Protein AF-A0AAE3GWR3-F1 (afdb_monomer_lite)

Secondary structure (DSSP, 8-state):
----TT-TT------SSPPPSS--PPP--HHHHHHHHHSTTHHHHHHHHHHHHHHHHH--

Radius of gyration: 16.71 Å; chains: 1; bounding box: 28×23×52 Å

Organism: NCBI:txid2699891

Structure (mmCIF, N/CA/C/O backbone):
data_AF-A0AAE3GWR3-F1
#
_entry.id   AF-A0AAE3GWR3-F1
#
loop_
_atom_site.group_PDB
_atom_site.id
_atom_site.type_symbol
_atom_site.label_atom_id
_atom_site.label_alt_id
_atom_site.label_comp_id
_atom_site.label_asym_id
_atom_site.label_entity_id
_atom_site.label_seq_id
_atom_site.pdbx_PDB_ins_code
_atom_site.Cartn_x
_atom_site.Cartn_y
_atom_site.Cartn_z
_atom_site.occupancy
_atom_site.B_iso_or_equiv
_atom_site.auth_seq_id
_atom_site.auth_comp_id
_atom_site.auth_asym_id
_atom_site.auth_atom_id
_atom_site.pdb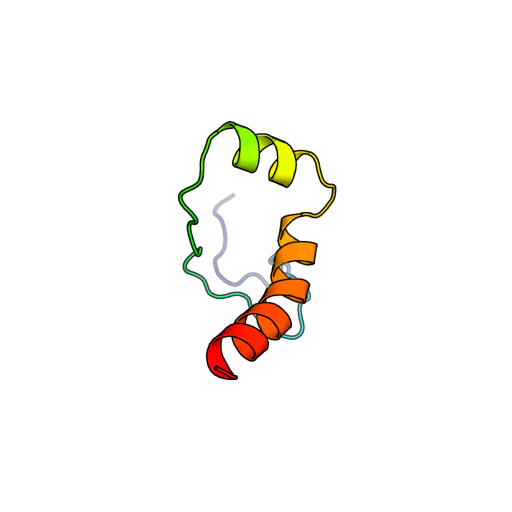x_PDB_model_num
ATOM 1 N N . MET A 1 1 ? 4.252 13.216 -34.249 1.00 55.97 1 MET A N 1
ATOM 2 C CA . MET A 1 1 ? 2.771 13.186 -34.208 1.00 55.97 1 MET A CA 1
ATOM 3 C C . MET A 1 1 ? 2.307 13.860 -32.921 1.00 55.97 1 MET A C 1
ATOM 5 O O . MET A 1 1 ? 2.769 13.438 -31.868 1.00 55.97 1 MET A O 1
ATOM 9 N N . PRO A 1 2 ? 1.475 14.913 -32.960 1.00 71.50 2 PRO A N 1
ATOM 10 C CA . PRO A 1 2 ? 0.982 15.553 -31.743 1.00 71.50 2 PRO A CA 1
ATOM 11 C C . PRO A 1 2 ? -0.035 14.655 -31.031 1.00 71.50 2 PRO A C 1
ATOM 13 O O . PRO A 1 2 ? -0.893 14.037 -31.663 1.00 71.50 2 PRO A O 1
ATOM 16 N N . PHE A 1 3 ? 0.064 14.587 -29.705 1.00 66.56 3 PHE A N 1
ATOM 17 C CA . PHE A 1 3 ? -0.849 13.816 -28.869 1.00 66.56 3 PHE A CA 1
ATOM 18 C C . PHE A 1 3 ? -2.258 14.427 -28.941 1.00 66.56 3 PHE A C 1
ATOM 20 O O . PHE A 1 3 ? -2.497 15.526 -28.437 1.00 66.56 3 PHE A O 1
ATOM 27 N N . LYS A 1 4 ? -3.206 13.735 -29.587 1.00 71.19 4 LYS A N 1
ATOM 28 C CA . LYS A 1 4 ? -4.600 14.191 -29.681 1.00 71.19 4 LYS A CA 1
ATOM 29 C C . LYS A 1 4 ? -5.331 13.880 -28.374 1.00 71.19 4 LYS A C 1
ATOM 31 O O . LYS A 1 4 ? -5.674 12.731 -28.090 1.00 71.19 4 LYS A O 1
ATOM 36 N N . LYS A 1 5 ? -5.567 14.913 -27.561 1.00 63.12 5 LYS A N 1
ATOM 37 C CA . LYS A 1 5 ? -6.400 14.829 -26.349 1.00 63.12 5 LYS A CA 1
ATOM 38 C C . LYS A 1 5 ? -7.798 14.327 -26.771 1.00 63.12 5 LYS A C 1
ATOM 40 O O . LYS A 1 5 ? -8.396 14.917 -27.660 1.00 63.12 5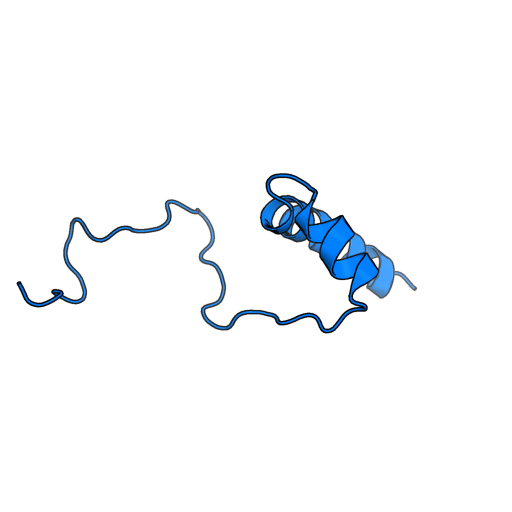 LYS A O 1
ATOM 45 N N . ASN A 1 6 ? -8.283 13.239 -26.160 1.00 64.00 6 ASN A N 1
ATOM 46 C CA . ASN A 1 6 ? -9.573 12.564 -26.442 1.00 64.00 6 ASN A CA 1
ATOM 47 C C . ASN A 1 6 ? -9.658 11.696 -27.721 1.00 64.00 6 ASN A C 1
ATOM 49 O O . ASN A 1 6 ? -10.728 11.573 -28.312 1.00 64.00 6 ASN A O 1
ATOM 53 N N . HIS A 1 7 ? -8.564 11.057 -28.147 1.00 71.94 7 HIS A N 1
ATOM 54 C CA . HIS A 1 7 ? -8.637 10.025 -29.193 1.00 71.94 7 HIS A CA 1
ATOM 55 C C . HIS A 1 7 ? -9.447 8.793 -28.736 1.00 71.94 7 HIS A C 1
ATOM 57 O O . HIS A 1 7 ? -9.387 8.431 -27.563 1.00 71.94 7 HIS A O 1
ATOM 63 N N . LYS A 1 8 ? -10.172 8.136 -29.653 1.00 64.81 8 LYS A N 1
ATOM 64 C CA . LYS A 1 8 ? -10.980 6.936 -29.350 1.00 64.81 8 LYS A CA 1
ATOM 65 C C . LYS A 1 8 ? -10.125 5.763 -28.859 1.00 64.81 8 LYS A C 1
ATOM 67 O O . LYS A 1 8 ? -10.508 5.090 -27.916 1.00 64.81 8 LYS A O 1
ATOM 72 N N . ASP A 1 9 ? -8.930 5.615 -29.424 1.00 64.56 9 ASP A N 1
ATOM 73 C CA . ASP A 1 9 ? -7.946 4.589 -29.033 1.00 64.56 9 ASP A CA 1
ATOM 74 C C . ASP A 1 9 ? -7.034 5.036 -27.881 1.00 64.56 9 ASP A C 1
ATOM 76 O O . ASP A 1 9 ? -5.911 4.554 -27.721 1.00 64.56 9 ASP A O 1
ATOM 80 N N . ARG A 1 10 ? -7.452 6.040 -27.102 1.00 65.81 10 ARG A N 1
ATOM 81 C CA . ARG A 1 10 ? -6.671 6.471 -25.946 1.00 65.81 10 ARG A CA 1
ATOM 82 C C . ARG A 1 10 ? -6.675 5.342 -24.925 1.00 65.81 10 ARG A C 1
ATOM 84 O O . ARG A 1 10 ? -7.720 4.773 -24.643 1.00 65.81 10 ARG A O 1
ATOM 91 N N . TYR A 1 11 ? -5.512 5.066 -24.342 1.00 64.38 11 TYR A N 1
ATOM 92 C CA . TYR A 1 11 ? -5.395 4.100 -23.257 1.00 64.38 11 TYR A CA 1
ATOM 93 C C . TYR A 1 11 ? -6.259 4.558 -22.075 1.00 64.38 11 TYR A C 1
ATOM 95 O O . TYR A 1 11 ? -5.882 5.453 -21.315 1.00 64.38 11 TYR A O 1
ATOM 103 N N . THR A 1 12 ? -7.457 3.995 -21.965 1.00 60.19 12 THR A N 1
ATOM 104 C CA . THR A 1 12 ? -8.314 4.111 -20.793 1.00 60.19 12 THR A CA 1
ATOM 105 C C . THR A 1 12 ? -7.986 2.927 -19.909 1.00 60.19 12 THR A C 1
ATOM 107 O O . THR A 1 12 ? -8.091 1.779 -20.333 1.00 60.19 12 THR A O 1
ATOM 110 N N . THR A 1 13 ? -7.557 3.183 -18.679 1.00 59.62 13 THR A N 1
ATOM 111 C CA . THR A 1 13 ? -7.489 2.138 -17.661 1.00 59.62 13 THR A CA 1
ATOM 112 C C . THR A 1 13 ? -8.887 1.528 -17.549 1.00 59.62 13 THR A C 1
ATOM 114 O O . THR A 1 13 ? -9.802 2.205 -17.087 1.00 59.62 13 THR A O 1
ATOM 117 N N . ASN A 1 14 ? -9.065 0.286 -18.018 1.00 59.72 14 ASN A N 1
ATOM 118 C CA . ASN A 1 14 ? -10.310 -0.482 -17.903 1.00 59.72 14 ASN A CA 1
ATOM 119 C C . ASN A 1 14 ? -10.560 -0.806 -16.424 1.00 59.72 14 ASN A C 1
ATOM 121 O O . ASN A 1 14 ? -10.292 -1.907 -15.951 1.00 59.72 14 ASN A O 1
ATOM 125 N N . ARG A 1 15 ? -11.000 0.193 -15.661 1.00 64.50 15 ARG A N 1
ATOM 126 C CA . ARG A 1 15 ? -11.406 0.062 -14.266 1.00 64.50 15 ARG A CA 1
ATOM 127 C C . ARG A 1 15 ? -12.821 0.577 -14.116 1.00 64.50 15 ARG A C 1
ATOM 129 O O . ARG A 1 15 ? -13.121 1.682 -14.552 1.00 64.50 15 ARG A O 1
ATOM 136 N N . GLU A 1 16 ? -13.649 -0.206 -13.429 1.00 69.06 16 GLU A N 1
ATOM 137 C CA . GLU A 1 16 ? -15.032 0.161 -13.104 1.00 69.06 16 GLU A CA 1
ATOM 138 C C . GLU A 1 16 ? -15.112 1.454 -12.285 1.00 69.06 16 GLU A C 1
ATOM 140 O O . GLU A 1 16 ? -16.049 2.234 -12.432 1.00 69.06 16 GLU A O 1
ATOM 145 N N . LYS A 1 17 ? -14.107 1.704 -11.435 1.00 74.31 17 LYS A N 1
ATOM 146 C CA . LYS A 1 17 ? -13.992 2.931 -10.645 1.00 74.31 17 LYS A CA 1
ATOM 147 C C . LYS A 1 17 ? -12.713 3.683 -11.015 1.00 74.31 17 LYS A C 1
ATOM 149 O O . LYS A 1 17 ? -11.619 3.128 -10.857 1.00 74.31 17 LYS A O 1
ATOM 154 N N . PRO A 1 18 ? -12.818 4.938 -11.487 1.00 77.19 18 PRO A N 1
ATOM 155 C CA . PRO A 1 18 ? -11.647 5.742 -11.791 1.00 77.19 18 PRO A CA 1
ATOM 156 C C . PRO A 1 18 ? -10.866 6.034 -10.507 1.00 77.19 18 PRO A C 1
ATOM 158 O O . PRO A 1 18 ? -11.441 6.323 -9.458 1.00 77.19 18 PRO A O 1
ATOM 161 N N . LEU A 1 19 ? -9.538 5.966 -10.596 1.00 81.00 19 LEU A N 1
ATOM 162 C CA . LEU A 1 19 ? -8.678 6.451 -9.523 1.00 81.00 19 LEU A CA 1
ATOM 163 C C . LEU A 1 19 ? -8.723 7.981 -9.476 1.00 81.00 19 LEU A C 1
ATOM 165 O O . LEU A 1 19 ? -8.848 8.642 -10.508 1.00 81.00 19 LEU A O 1
ATOM 169 N N . VAL A 1 20 ? -8.562 8.540 -8.278 1.00 81.19 20 VAL A N 1
ATOM 170 C CA . VAL A 1 20 ? -8.350 9.980 -8.102 1.00 81.19 20 VAL A CA 1
ATOM 171 C C . VAL A 1 20 ? -7.105 10.438 -8.862 1.00 81.19 20 VAL A C 1
ATOM 173 O O . VAL A 1 20 ? -6.080 9.756 -8.876 1.00 81.19 20 VAL A O 1
ATOM 176 N N . SER A 1 21 ? -7.206 11.606 -9.501 1.00 74.50 21 SER A N 1
ATOM 177 C CA . SER A 1 21 ? -6.123 12.197 -10.297 1.00 74.50 21 SER A CA 1
ATOM 178 C C . SER A 1 21 ? -4.941 12.657 -9.445 1.00 74.50 21 SER A C 1
ATOM 180 O O . SER A 1 21 ? -3.808 12.656 -9.921 1.00 74.50 21 SER A O 1
ATOM 182 N N . SER A 1 22 ? -5.197 13.040 -8.192 1.00 81.44 22 SER A N 1
ATOM 183 C CA . SER A 1 22 ? -4.155 13.391 -7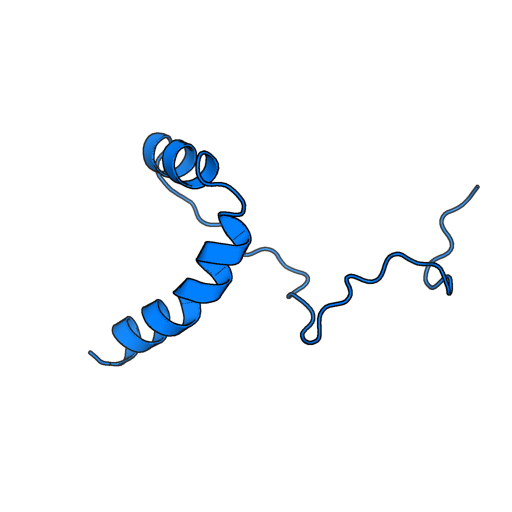.232 1.00 81.44 22 SER A CA 1
ATOM 184 C C . SER A 1 22 ? -3.643 12.131 -6.529 1.00 81.44 22 SER A C 1
ATOM 186 O O . SER A 1 22 ? -4.439 11.441 -5.884 1.00 81.44 22 SER A O 1
ATOM 188 N N . PRO A 1 23 ? -2.336 11.824 -6.595 1.00 80.31 23 PRO A N 1
ATOM 189 C CA . PRO A 1 23 ? -1.770 10.711 -5.850 1.00 80.31 23 PRO A CA 1
ATOM 190 C C . PRO A 1 23 ? -1.798 10.996 -4.344 1.00 80.31 23 PRO A C 1
ATOM 192 O O . PRO A 1 23 ? -1.568 12.122 -3.903 1.00 80.31 23 PRO A O 1
ATOM 195 N N . VAL A 1 24 ? -2.041 9.955 -3.549 1.00 82.50 24 VAL A N 1
ATOM 196 C CA . VAL A 1 24 ? -1.838 9.996 -2.097 1.00 82.50 24 VAL A CA 1
ATOM 197 C C . VAL A 1 24 ? -0.392 9.595 -1.822 1.00 82.50 24 VAL A C 1
ATOM 199 O O . VAL A 1 24 ? -0.004 8.452 -2.064 1.00 82.50 24 VAL A O 1
ATOM 202 N N . CYS A 1 25 ? 0.416 10.541 -1.345 1.00 83.94 25 CYS A N 1
ATOM 203 C CA . CYS A 1 25 ? 1.817 10.303 -1.008 1.00 83.94 25 CYS A CA 1
ATOM 204 C C . CYS A 1 25 ? 1.951 9.945 0.476 1.00 83.94 25 CYS A C 1
ATOM 206 O O . CYS A 1 25 ? 1.582 10.737 1.341 1.00 83.94 25 CYS A O 1
ATOM 208 N N . LEU A 1 26 ? 2.522 8.776 0.769 1.00 83.69 26 LEU A N 1
ATOM 209 C CA . LEU A 1 26 ? 2.846 8.338 2.127 1.00 83.69 26 LEU A CA 1
ATOM 210 C C . LEU A 1 26 ? 4.334 8.585 2.393 1.00 83.69 26 LEU A C 1
ATOM 212 O O . LEU A 1 26 ? 5.187 8.051 1.683 1.00 83.69 26 LEU A O 1
ATOM 216 N N . ARG A 1 27 ? 4.648 9.397 3.408 1.00 88.69 27 ARG A N 1
ATOM 217 C CA . ARG A 1 27 ? 6.014 9.506 3.940 1.00 88.69 27 ARG A CA 1
ATOM 218 C C . ARG A 1 27 ? 6.226 8.367 4.932 1.00 88.69 27 ARG A C 1
ATOM 220 O O . ARG A 1 27 ? 5.407 8.190 5.825 1.00 88.69 27 ARG A O 1
ATOM 227 N N . MET A 1 28 ? 7.290 7.598 4.745 1.00 89.44 28 MET A N 1
ATOM 228 C CA . MET A 1 28 ? 7.621 6.429 5.559 1.00 89.44 28 MET A CA 1
ATOM 229 C C . MET A 1 28 ? 9.138 6.251 5.621 1.00 89.44 28 MET A C 1
ATOM 231 O O . MET A 1 28 ? 9.851 6.784 4.765 1.00 89.44 28 MET A O 1
ATOM 235 N N . ASP A 1 29 ? 9.609 5.489 6.605 1.00 94.50 29 ASP A N 1
ATOM 236 C CA . ASP A 1 29 ? 11.019 5.134 6.736 1.00 94.50 29 ASP A CA 1
ATOM 237 C C . ASP A 1 29 ? 11.542 4.362 5.521 1.00 94.50 29 ASP A C 1
ATOM 239 O O . ASP A 1 29 ? 10.808 3.652 4.826 1.00 94.50 29 ASP A O 1
ATOM 243 N N . ILE A 1 30 ? 12.843 4.507 5.258 1.00 93.88 30 ILE A N 1
ATOM 244 C CA . ILE A 1 30 ? 13.498 3.945 4.067 1.00 93.88 30 ILE A CA 1
ATOM 245 C C . ILE A 1 30 ? 13.386 2.417 4.040 1.00 93.88 30 ILE A C 1
ATOM 247 O O . ILE A 1 30 ? 13.183 1.836 2.973 1.00 93.88 30 ILE A O 1
ATOM 251 N N . GLU A 1 31 ? 13.517 1.768 5.194 1.00 94.69 31 GLU A N 1
ATOM 252 C CA . GLU A 1 31 ? 13.447 0.310 5.320 1.00 94.69 31 GLU A CA 1
ATOM 253 C C . GLU A 1 31 ? 12.036 -0.197 5.025 1.00 94.69 31 GLU A C 1
ATOM 255 O O . GLU A 1 31 ? 11.857 -1.033 4.139 1.00 94.69 31 GLU A O 1
ATOM 260 N N . LEU A 1 32 ? 11.026 0.427 5.634 1.00 92.81 32 LEU A N 1
ATOM 261 C CA . LEU A 1 32 ? 9.622 0.109 5.384 1.00 92.81 32 LEU A CA 1
ATOM 262 C C . LEU A 1 32 ? 9.236 0.334 3.913 1.00 92.81 32 LEU A C 1
ATOM 264 O O . LEU A 1 32 ? 8.523 -0.471 3.315 1.00 92.81 32 LEU A O 1
ATOM 268 N N . ALA A 1 33 ? 9.750 1.397 3.286 1.00 92.44 33 ALA A N 1
ATOM 269 C CA . ALA A 1 33 ? 9.536 1.645 1.863 1.00 92.44 33 ALA A CA 1
ATOM 270 C C . ALA A 1 33 ? 10.153 0.556 0.974 1.00 92.44 33 ALA A C 1
ATOM 272 O O . ALA A 1 33 ? 9.583 0.226 -0.070 1.00 92.44 33 ALA A O 1
ATOM 273 N N . LYS A 1 34 ? 11.326 0.025 1.344 1.00 94.56 34 LYS A N 1
ATOM 274 C CA . LYS A 1 34 ? 11.981 -1.068 0.611 1.00 94.56 34 LYS A CA 1
ATOM 275 C C . LYS A 1 34 ? 11.193 -2.365 0.743 1.00 94.56 34 LYS A C 1
ATOM 277 O O . LYS A 1 34 ? 10.970 -3.018 -0.272 1.00 94.56 34 LYS A O 1
ATOM 282 N N . GLU A 1 35 ? 10.741 -2.698 1.947 1.00 94.06 35 GLU A N 1
ATOM 283 C CA . GLU A 1 35 ? 9.909 -3.879 2.188 1.00 94.06 35 GLU A CA 1
ATOM 2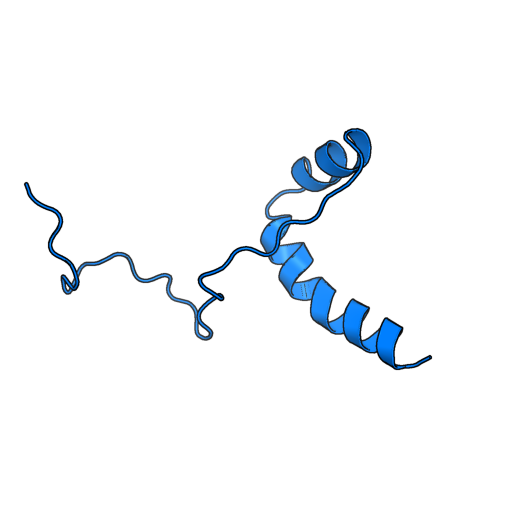84 C C . GLU A 1 35 ? 8.577 -3.796 1.445 1.00 94.06 35 GLU A C 1
ATOM 286 O O . GLU A 1 35 ? 8.189 -4.737 0.761 1.00 94.06 35 GLU A O 1
ATOM 291 N N . LEU A 1 36 ? 7.902 -2.646 1.477 1.00 90.81 36 LEU A N 1
ATOM 292 C CA . LEU A 1 36 ? 6.648 -2.478 0.747 1.00 90.81 36 LEU A CA 1
ATOM 293 C C . LEU A 1 36 ? 6.847 -2.654 -0.765 1.00 90.81 36 LEU A C 1
ATOM 295 O O . LEU A 1 36 ? 6.044 -3.305 -1.428 1.00 90.81 36 LEU A O 1
ATOM 299 N N . LYS A 1 37 ? 7.929 -2.090 -1.315 1.00 90.75 37 LYS A N 1
ATOM 300 C CA . LYS A 1 37 ? 8.246 -2.166 -2.749 1.00 90.75 37 LYS A CA 1
ATOM 301 C C . LYS A 1 37 ? 8.755 -3.535 -3.197 1.00 90.75 37 LYS A C 1
ATOM 303 O O . LYS A 1 37 ? 8.718 -3.794 -4.398 1.00 90.75 37 LYS A O 1
ATOM 308 N N . SER A 1 38 ? 9.233 -4.383 -2.287 1.00 95.75 38 SER A N 1
ATOM 309 C CA . SER A 1 38 ? 9.656 -5.746 -2.629 1.00 95.75 38 SER A CA 1
ATOM 310 C C . SER A 1 38 ? 8.463 -6.669 -2.899 1.00 95.75 38 SER A C 1
ATOM 312 O O . SER A 1 38 ? 8.615 -7.685 -3.576 1.00 95.75 38 SER A O 1
ATOM 314 N N . VAL A 1 39 ? 7.263 -6.298 -2.435 1.00 93.88 39 VAL A N 1
ATOM 315 C CA . VAL A 1 39 ? 6.031 -7.055 -2.667 1.00 93.88 39 VAL A CA 1
ATOM 316 C C . VAL A 1 39 ? 5.497 -6.803 -4.091 1.00 93.88 39 VAL A C 1
ATOM 318 O O . VAL A 1 39 ? 5.226 -5.655 -4.462 1.00 93.88 39 VAL A O 1
ATOM 321 N N . PRO A 1 40 ? 5.264 -7.857 -4.896 1.00 93.25 40 PRO A N 1
ATOM 322 C CA . PRO A 1 40 ? 4.622 -7.722 -6.201 1.00 93.25 40 PRO A CA 1
ATOM 323 C C . PRO A 1 40 ? 3.213 -7.132 -6.085 1.00 93.25 40 PRO A C 1
ATOM 325 O O . PRO A 1 40 ? 2.427 -7.531 -5.219 1.00 93.25 40 PRO A O 1
ATOM 328 N N . ASP A 1 41 ? 2.890 -6.180 -6.961 1.00 91.56 41 ASP A N 1
ATOM 329 C CA . ASP A 1 41 ? 1.596 -5.483 -6.992 1.00 91.56 41 ASP A CA 1
ATOM 330 C C . ASP A 1 41 ? 1.207 -4.814 -5.661 1.00 91.56 41 ASP A C 1
ATOM 332 O O . ASP A 1 41 ? 0.022 -4.657 -5.347 1.00 91.56 41 ASP A O 1
ATOM 336 N N . TRP A 1 42 ? 2.196 -4.383 -4.866 1.00 91.12 42 TRP A N 1
ATOM 337 C CA . TRP A 1 42 ? 1.981 -3.791 -3.540 1.00 91.12 42 TRP A CA 1
ATOM 338 C C . TRP A 1 42 ? 0.963 -2.647 -3.537 1.00 91.12 42 TRP A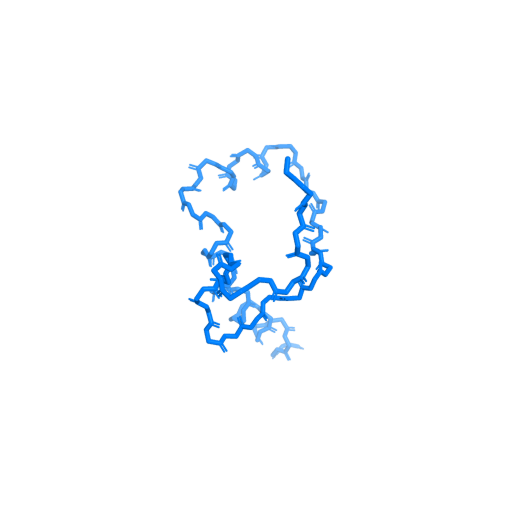 C 1
ATOM 340 O O . TRP A 1 42 ? 0.186 -2.522 -2.596 1.00 91.12 42 TRP A O 1
ATOM 350 N N . GLN A 1 43 ? 0.915 -1.833 -4.599 1.00 88.12 43 GLN A N 1
ATOM 351 C CA . GLN A 1 43 ? -0.046 -0.735 -4.707 1.00 88.12 43 GLN A CA 1
ATOM 352 C C . GLN A 1 43 ? -1.490 -1.233 -4.747 1.00 88.12 43 GLN A C 1
ATOM 354 O O . GLN A 1 43 ? -2.368 -0.603 -4.164 1.00 88.12 43 GLN A O 1
ATOM 359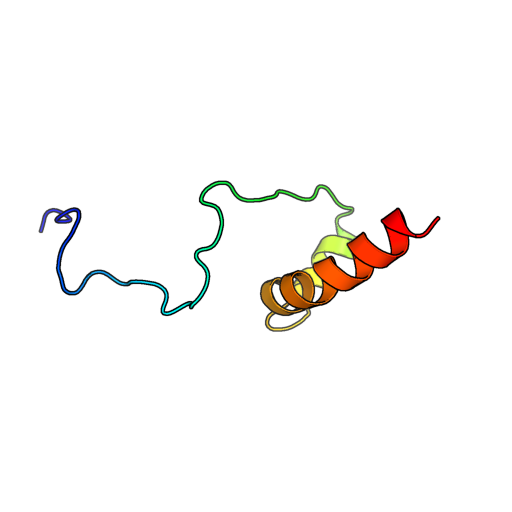 N N . GLU A 1 44 ? -1.753 -2.335 -5.449 1.00 88.69 44 GLU A N 1
ATOM 360 C CA . GLU A 1 44 ? -3.100 -2.892 -5.547 1.00 88.69 44 GLU A CA 1
ATOM 361 C C . GLU A 1 44 ? -3.500 -3.589 -4.257 1.00 88.69 44 GLU A C 1
ATOM 363 O O . GLU A 1 44 ? -4.589 -3.356 -3.739 1.00 88.69 44 GLU A O 1
ATOM 368 N N . ARG A 1 45 ? -2.573 -4.354 -3.680 1.00 90.62 45 ARG A N 1
ATOM 369 C CA . ARG A 1 45 ? -2.761 -4.978 -2.368 1.00 90.62 45 ARG A CA 1
ATOM 370 C C . ARG A 1 45 ? -3.084 -3.934 -1.299 1.00 90.62 45 ARG A C 1
ATOM 372 O O . ARG A 1 45 ? -4.030 -4.112 -0.540 1.00 90.62 45 ARG A O 1
ATOM 379 N N . LEU A 1 46 ? -2.360 -2.811 -1.293 1.00 90.88 46 LEU A N 1
ATOM 380 C CA . LEU A 1 46 ? -2.619 -1.692 -0.389 1.00 90.88 46 LEU A CA 1
ATOM 381 C C . LEU A 1 46 ? -4.011 -1.087 -0.630 1.00 90.88 46 LEU A C 1
ATOM 383 O O . LEU A 1 46 ? -4.742 -0.846 0.326 1.00 90.88 46 LEU A O 1
ATOM 387 N N . ARG A 1 47 ? -4.413 -0.881 -1.892 1.00 88.25 47 ARG A N 1
ATOM 388 C CA . ARG A 1 47 ? -5.757 -0.372 -2.229 1.00 88.25 47 ARG A CA 1
ATOM 389 C C . ARG A 1 47 ? -6.874 -1.285 -1.728 1.00 88.25 47 ARG A C 1
ATOM 391 O O . ARG A 1 47 ? -7.898 -0.766 -1.299 1.00 88.25 47 ARG A O 1
ATOM 398 N N . LEU A 1 48 ? -6.683 -2.602 -1.775 1.00 91.06 48 LEU A N 1
ATOM 399 C CA . LEU A 1 48 ? -7.663 -3.573 -1.280 1.00 91.06 48 LEU A CA 1
ATOM 400 C C . LEU A 1 48 ? -7.686 -3.656 0.253 1.00 91.06 48 LEU A C 1
ATOM 402 O O . LEU A 1 48 ? -8.751 -3.851 0.828 1.00 91.06 48 LEU A O 1
ATOM 406 N N . ALA A 1 49 ? -6.541 -3.474 0.915 1.00 91.69 49 ALA A N 1
ATOM 407 C CA . ALA A 1 49 ? -6.434 -3.529 2.375 1.00 91.69 49 ALA A CA 1
ATOM 408 C C . ALA A 1 49 ? -6.891 -2.235 3.079 1.00 91.69 49 ALA A C 1
ATOM 410 O O . ALA A 1 49 ? -7.386 -2.277 4.206 1.00 91.69 49 ALA A O 1
ATOM 411 N N . LEU A 1 50 ? -6.735 -1.076 2.430 1.00 90.56 50 LEU A N 1
ATOM 412 C CA . LEU A 1 50 ? -7.053 0.237 3.003 1.00 90.56 50 LEU A CA 1
ATOM 413 C C . LEU A 1 50 ? -8.502 0.385 3.511 1.00 90.56 50 LEU A C 1
ATOM 415 O O . LEU A 1 50 ? -8.665 0.938 4.596 1.00 90.56 50 LEU A O 1
ATOM 419 N N . PRO A 1 51 ? -9.554 -0.079 2.803 1.00 91.75 51 PRO A N 1
ATOM 420 C CA . PRO A 1 51 ? -10.929 0.007 3.295 1.00 91.75 51 PRO A CA 1
ATOM 421 C C . PRO A 1 51 ? -11.132 -0.672 4.654 1.00 91.75 51 PRO A C 1
ATOM 423 O O . PRO A 1 51 ? -11.749 -0.078 5.538 1.00 91.75 51 PRO A O 1
ATOM 426 N N . GLU A 1 52 ? -10.569 -1.869 4.840 1.00 92.06 52 GLU A N 1
ATOM 427 C CA . GLU A 1 52 ? -10.654 -2.611 6.104 1.00 92.06 52 GLU A CA 1
ATOM 428 C C . GLU A 1 52 ? -9.855 -1.915 7.215 1.00 92.06 52 GLU A C 1
ATOM 430 O O . GLU A 1 52 ? -10.350 -1.751 8.329 1.00 92.06 52 GLU A O 1
ATOM 435 N N . LEU A 1 53 ? -8.656 -1.407 6.906 1.00 92.12 53 LEU A N 1
ATOM 436 C CA . LEU A 1 53 ? -7.859 -0.613 7.851 1.00 92.12 53 LEU A CA 1
ATOM 437 C C . LEU A 1 53 ? -8.602 0.646 8.321 1.00 92.12 53 LEU A C 1
ATOM 439 O O . LEU A 1 53 ? -8.667 0.917 9.518 1.00 92.12 53 LEU A O 1
ATOM 443 N N . ILE A 1 54 ? -9.207 1.393 7.392 1.00 93.50 54 ILE A N 1
ATOM 444 C CA . ILE A 1 54 ? -9.980 2.603 7.706 1.00 93.50 54 ILE A CA 1
ATOM 445 C C . ILE A 1 54 ? -11.206 2.256 8.553 1.00 93.50 54 ILE A C 1
ATOM 447 O O . ILE A 1 54 ? -11.542 3.003 9.473 1.00 93.50 54 ILE A O 1
ATOM 451 N N . LYS A 1 55 ? -11.880 1.139 8.255 1.00 94.50 55 LYS A N 1
ATOM 452 C CA . LYS A 1 55 ? -13.018 0.657 9.042 1.00 94.50 55 LYS A CA 1
ATOM 453 C C . LYS A 1 55 ? -12.600 0.361 10.481 1.00 94.50 55 LYS A C 1
ATOM 455 O O . LYS A 1 55 ? -13.280 0.811 11.397 1.00 94.50 55 LYS A O 1
ATOM 460 N N . ASN A 1 56 ? -11.464 -0.308 10.669 1.00 94.00 56 ASN A N 1
ATOM 461 C CA . ASN A 1 56 ? -10.924 -0.613 11.993 1.00 94.00 56 ASN A CA 1
ATOM 462 C C . ASN A 1 56 ? -10.561 0.656 12.780 1.00 94.00 56 ASN A C 1
ATOM 464 O O . ASN A 1 56 ? -10.896 0.749 13.954 1.00 94.00 56 ASN A O 1
ATOM 468 N N . TRP A 1 57 ? -9.943 1.659 12.147 1.00 93.25 57 TRP A N 1
ATOM 469 C CA . TRP A 1 57 ? -9.602 2.924 12.819 1.00 93.25 57 TRP A CA 1
ATOM 470 C C . TRP A 1 57 ? -10.811 3.773 13.209 1.00 93.25 57 TRP A C 1
ATOM 472 O O . TRP A 1 57 ? -10.713 4.561 14.138 1.00 93.25 57 TRP A O 1
ATOM 482 N N . LYS A 1 58 ? -11.933 3.646 12.493 1.00 90.12 58 LYS A N 1
ATOM 483 C CA . LYS A 1 58 ? -13.178 4.369 12.798 1.00 90.12 58 LYS A CA 1
ATOM 484 C C . LYS A 1 58 ? -14.079 3.649 13.803 1.00 90.12 58 LYS A C 1
ATOM 486 O O . LYS A 1 58 ? -15.090 4.217 14.201 1.00 90.12 58 LYS A O 1
ATOM 491 N N . ALA A 1 59 ? -13.776 2.393 14.123 1.00 78.19 59 ALA A N 1
ATOM 492 C CA . ALA A 1 59 ? -14.571 1.571 15.030 1.00 78.19 59 ALA A CA 1
ATOM 493 C C . ALA A 1 59 ? -14.173 1.731 16.510 1.00 78.19 59 ALA A C 1
ATOM 495 O O . ALA A 1 59 ? -14.849 1.163 17.366 1.00 78.19 59 ALA A O 1
ATOM 496 N N . GLY A 1 60 ? -13.097 2.470 16.800 1.00 57.50 60 GLY A N 1
ATOM 497 C CA . GLY A 1 60 ? -12.683 2.879 18.147 1.00 57.50 60 GLY A CA 1
ATOM 498 C C . GLY A 1 60 ? -12.871 4.372 18.351 1.00 57.50 60 GLY A C 1
ATOM 499 O O . GLY A 1 60 ? -13.076 4.757 19.520 1.00 57.50 60 GLY A O 1
#

Sequence (60 aa):
MPFKKNHKDRYTTNREKPLVSSPVCLRMDIELAKELKSVPDWQERLRLALPELIKNWKAG

pLDDT: mean 81.93, std 12.33, range [55.97, 95.75]

Foldseek 3Di:
DDDDDDDPPPDDPPDPDDDDPDDDDDDDDPVVVVVCVVDPPSVVVCVVCVVVVVVVVVVD